Protein AF-A0AAF1KAI1-F1 (afdb_monomer_lite)

Foldseek 3Di:
DKEFEDEDEPCCLVPFDQFDFPQVPDPPVVPDDDDPPSDDDGDDDADALDKYKYAYDYPPDDDDDDDDPDVPDPPDRVLFDKDFPDKDDWDWDQQPVPRDIFTTDIMTQIDGGDDPYDPVNSVVCRVPDPPRNQVVQFDWDDTGRMIMGYPVRGDD

Sequence (156 aa):
MIIVPQEVTIDQWQSQPEAENPARSDAYPASLKPLPPNGRRLGVVLHDKVSIVQLDYPQGGTFTFRFAPARGSDFPWERLKTKEIGTGGEGEEMDEKTGQVIQVGSAAHIHVLGTEVTEADSRSVESVIKIGALRSRYPCRYYELAIACDASGAAQ

Organism: NCBI:txid2041385

Radius of gyration: 15.71 Å; chains: 1; bounding box: 44×32×40 Å

pLDDT: mean 76.23, std 9.58, range [40.25, 90.81]

Secondary structure (DSSP, 8-state):
-EEEEEEE-HHHHHH------GGGS-TTGGGS-PPPTT---------SSSEEEEEEEETT--------PPTT----GGG--EEEEEEPPPEEEE-TTT--EEEE-PPEEEEEP-SS--HHHHHHTTTT--STTHHHHS-EEEETTEEEEEGGG---

Structure (mmCIF, N/CA/C/O backbone):
data_AF-A0AAF1KAI1-F1
#
_entry.id   AF-A0AAF1KAI1-F1
#
loop_
_atom_site.group_PDB
_atom_site.id
_atom_site.type_symbol
_atom_site.label_atom_id
_atom_site.label_alt_id
_atom_site.label_comp_id
_atom_site.label_asym_id
_atom_site.label_entity_id
_atom_site.label_seq_id
_atom_site.pdbx_PDB_ins_code
_atom_site.Cartn_x
_atom_site.Cartn_y
_atom_site.Cartn_z
_atom_site.occupancy
_atom_site.B_iso_or_equiv
_atom_site.auth_seq_id
_atom_site.auth_comp_id
_atom_site.auth_asym_id
_atom_site.auth_atom_id
_atom_site.pdbx_PDB_model_num
ATOM 1 N N . MET A 1 1 ? -3.833 5.547 -6.991 1.00 81.06 1 MET A N 1
ATOM 2 C CA . MET A 1 1 ? -3.725 4.560 -5.897 1.00 81.06 1 MET A CA 1
ATOM 3 C C . MET A 1 1 ? -3.468 5.294 -4.590 1.00 81.06 1 MET A C 1
ATOM 5 O O . MET A 1 1 ? -2.806 6.327 -4.611 1.00 81.06 1 MET A O 1
ATOM 9 N N . ILE A 1 2 ? -3.977 4.770 -3.480 1.00 82.69 2 ILE A N 1
ATOM 10 C CA . ILE A 1 2 ? -3.794 5.315 -2.131 1.00 82.69 2 ILE A CA 1
ATOM 11 C C . ILE A 1 2 ? -3.027 4.288 -1.297 1.00 82.69 2 ILE A C 1
ATOM 13 O O . ILE A 1 2 ? -3.378 3.111 -1.316 1.00 82.69 2 ILE A O 1
ATOM 17 N N . ILE A 1 3 ? -1.986 4.718 -0.588 1.00 85.50 3 ILE A N 1
ATOM 18 C CA . ILE A 1 3 ? -1.255 3.887 0.372 1.00 85.50 3 ILE A CA 1
ATOM 19 C C . ILE A 1 3 ? -1.545 4.381 1.778 1.00 85.50 3 ILE A C 1
ATOM 21 O O . ILE A 1 3 ? -1.414 5.569 2.042 1.00 85.50 3 ILE A O 1
ATOM 25 N N . VAL A 1 4 ? -1.862 3.460 2.675 1.00 85.94 4 VAL A N 1
ATOM 26 C CA . VAL A 1 4 ? -2.227 3.737 4.060 1.00 85.94 4 VAL A CA 1
ATOM 27 C C . VAL A 1 4 ? -1.274 2.947 4.954 1.00 85.94 4 VAL A C 1
ATOM 29 O O . VAL A 1 4 ? -1.515 1.768 5.223 1.00 85.94 4 VAL A O 1
ATOM 32 N N . PRO A 1 5 ? -0.130 3.530 5.336 1.00 87.00 5 PRO A N 1
ATOM 33 C CA . PRO A 1 5 ? 0.794 2.881 6.244 1.00 87.00 5 PRO A CA 1
ATOM 34 C C . PRO A 1 5 ? 0.194 2.835 7.655 1.00 87.00 5 PRO A C 1
ATOM 36 O O . PRO A 1 5 ? -0.341 3.824 8.152 1.00 87.00 5 PRO A O 1
ATOM 39 N N . GLN A 1 6 ? 0.318 1.687 8.308 1.00 86.69 6 GLN A N 1
ATOM 40 C CA . GLN A 1 6 ? -0.095 1.470 9.684 1.00 86.69 6 GLN A CA 1
ATOM 41 C C . GLN A 1 6 ? 1.072 0.884 10.472 1.00 86.69 6 GLN A C 1
ATOM 43 O O . GLN A 1 6 ? 1.551 -0.215 10.194 1.00 86.69 6 GLN A O 1
ATOM 48 N N . GLU A 1 7 ? 1.533 1.617 11.480 1.00 88.19 7 GLU A N 1
ATOM 49 C CA . GLU A 1 7 ? 2.521 1.076 12.404 1.00 88.19 7 GLU A CA 1
ATOM 50 C C . GLU A 1 7 ? 1.853 0.044 13.322 1.00 88.19 7 GLU A C 1
ATOM 52 O O . GLU A 1 7 ? 0.811 0.313 13.924 1.00 88.19 7 GLU A O 1
ATOM 57 N N . VAL A 1 8 ? 2.451 -1.140 13.433 1.00 87.69 8 VAL A N 1
ATOM 58 C CA . VAL A 1 8 ? 1.980 -2.231 14.296 1.00 87.69 8 VAL A CA 1
ATOM 59 C C . VAL A 1 8 ? 3.070 -2.655 15.27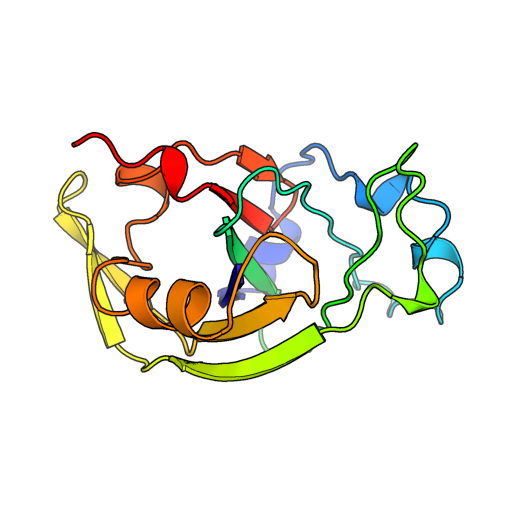2 1.00 87.69 8 VAL A C 1
ATOM 61 O O . VAL A 1 8 ? 4.267 -2.484 15.019 1.00 87.69 8 VAL A O 1
ATOM 64 N N . THR A 1 9 ? 2.677 -3.240 16.404 1.00 90.81 9 THR A N 1
ATOM 65 C CA . THR A 1 9 ? 3.655 -3.735 17.381 1.00 90.81 9 THR A CA 1
ATOM 66 C C . THR A 1 9 ? 4.494 -4.867 16.788 1.00 90.81 9 THR A C 1
ATOM 68 O O . THR A 1 9 ? 4.079 -5.555 15.852 1.00 90.81 9 THR A O 1
ATOM 71 N N . ILE A 1 10 ? 5.684 -5.103 17.348 1.00 87.62 10 ILE A N 1
ATOM 72 C CA . ILE A 1 10 ? 6.546 -6.193 16.873 1.00 87.62 10 ILE A CA 1
ATOM 73 C C . ILE A 1 10 ? 5.869 -7.567 17.013 1.00 87.62 10 ILE A C 1
ATOM 75 O O . ILE A 1 10 ? 6.023 -8.414 16.136 1.00 87.62 10 ILE A O 1
ATOM 79 N N . ASP A 1 11 ? 5.059 -7.759 18.056 1.00 88.81 11 ASP A N 1
ATOM 80 C CA . ASP A 1 11 ? 4.309 -8.996 18.281 1.00 88.81 11 ASP A CA 1
ATOM 81 C C . ASP A 1 11 ? 3.224 -9.182 17.218 1.00 88.81 11 ASP A C 1
ATOM 83 O O . ASP A 1 11 ? 3.073 -10.273 16.667 1.00 88.81 11 ASP A O 1
ATOM 87 N N . GLN A 1 12 ? 2.501 -8.113 16.867 1.00 88.06 12 GLN A N 1
ATOM 88 C CA . GLN A 1 12 ? 1.539 -8.133 15.764 1.00 88.06 12 GLN A CA 1
ATOM 89 C C . GLN A 1 12 ? 2.242 -8.430 14.439 1.00 88.06 12 GLN A C 1
ATOM 91 O O . GLN A 1 12 ? 1.799 -9.307 13.711 1.00 88.06 12 GLN A O 1
ATOM 96 N N . TRP A 1 13 ? 3.371 -7.774 14.160 1.00 86.25 13 TRP A N 1
ATOM 97 C CA . TRP A 1 13 ? 4.183 -8.011 12.963 1.00 86.25 13 TRP A CA 1
ATOM 98 C C . TRP A 1 13 ? 4.650 -9.470 12.838 1.00 86.25 13 TRP A C 1
ATOM 100 O O . TRP A 1 13 ? 4.628 -10.052 11.754 1.00 86.25 13 TRP A O 1
ATOM 110 N N . GLN A 1 14 ? 5.084 -10.078 13.944 1.00 83.31 14 GLN A N 1
ATOM 111 C CA . GLN A 1 14 ? 5.596 -11.449 13.961 1.00 83.31 14 GLN A CA 1
ATOM 112 C C . GLN A 1 14 ? 4.494 -12.511 13.926 1.00 83.31 14 GLN A C 1
ATOM 114 O O . GLN A 1 14 ? 4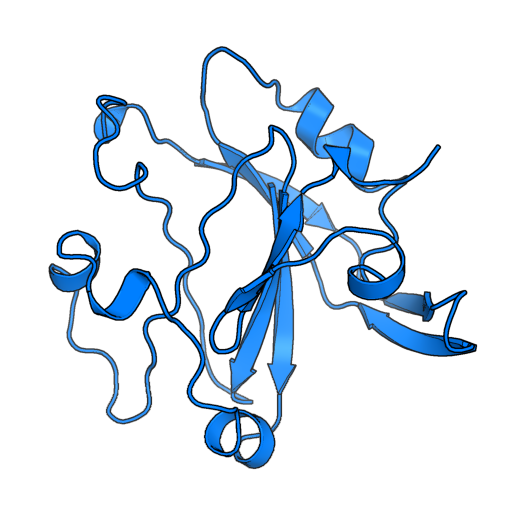.703 -13.559 13.320 1.00 83.31 14 GLN A O 1
ATOM 119 N N . SER A 1 15 ? 3.340 -12.245 14.541 1.00 82.75 15 SER A N 1
ATOM 120 C CA . SER A 1 15 ? 2.222 -13.194 14.660 1.00 82.75 15 SER A CA 1
ATOM 121 C C . SER A 1 15 ? 1.298 -13.246 13.442 1.00 82.75 15 SER A C 1
ATOM 123 O O . SER A 1 15 ? 0.344 -14.027 13.437 1.00 82.75 15 SER A O 1
ATOM 125 N N . GLN A 1 16 ? 1.558 -12.440 12.407 1.00 75.00 16 GLN A N 1
ATOM 126 C CA . GLN A 1 16 ? 0.700 -12.415 11.227 1.00 75.00 16 GLN A CA 1
ATOM 127 C C . GLN A 1 16 ? 0.717 -13.753 10.473 1.00 75.00 16 GLN A C 1
ATOM 129 O O . GLN A 1 16 ? 1.773 -14.380 10.342 1.00 75.00 16 GLN A O 1
ATOM 134 N N . PRO A 1 17 ? -0.452 -14.195 9.976 1.00 69.75 17 PRO A N 1
ATOM 135 C CA . PRO A 1 17 ? -0.592 -15.483 9.314 1.00 69.75 17 PRO A CA 1
ATOM 136 C C . PRO A 1 17 ? 0.269 -15.571 8.050 1.00 69.75 17 PRO A C 1
ATOM 138 O O . PRO A 1 17 ? 0.450 -14.584 7.335 1.00 69.75 17 PRO A O 1
ATOM 141 N N . GLU A 1 18 ? 0.739 -16.781 7.732 1.00 68.44 18 GLU A N 1
ATOM 142 C CA . GLU A 1 18 ? 1.341 -17.078 6.429 1.00 68.44 18 GLU A CA 1
ATOM 143 C C . GLU A 1 18 ? 0.255 -17.033 5.342 1.00 68.44 18 GLU A C 1
ATOM 145 O O . GLU A 1 18 ? -0.393 -18.032 5.030 1.00 68.44 18 GLU A O 1
ATOM 150 N N . ALA A 1 19 ? 0.017 -15.841 4.801 1.00 77.06 19 ALA A N 1
ATOM 151 C CA . ALA A 1 19 ? -0.857 -15.622 3.658 1.00 77.06 19 ALA A CA 1
ATOM 152 C C . ALA A 1 19 ? -0.074 -15.698 2.337 1.00 77.06 19 ALA A C 1
ATOM 154 O O . ALA A 1 19 ? 1.160 -15.717 2.305 1.00 77.06 19 ALA A O 1
ATOM 155 N N . GLU A 1 20 ? -0.804 -15.721 1.221 1.00 81.25 20 GLU A N 1
ATOM 156 C CA . GLU A 1 20 ? -0.200 -15.558 -0.096 1.00 81.25 20 GLU A CA 1
ATOM 157 C C . GLU A 1 20 ? 0.549 -14.218 -0.164 1.00 81.25 20 GLU A C 1
ATOM 159 O O . GLU A 1 20 ? 0.061 -13.180 0.288 1.00 81.25 20 GLU A O 1
ATOM 164 N N . ASN A 1 21 ? 1.753 -14.249 -0.733 1.00 85.00 21 ASN A N 1
ATOM 165 C CA . ASN A 1 21 ? 2.585 -13.072 -0.923 1.00 85.00 21 ASN A CA 1
ATOM 166 C C . ASN A 1 21 ? 3.174 -13.093 -2.343 1.00 85.00 21 ASN A C 1
ATOM 168 O O . ASN A 1 21 ? 4.187 -13.766 -2.581 1.00 85.00 21 ASN A O 1
ATOM 172 N N . PRO A 1 22 ? 2.569 -12.369 -3.301 1.00 83.19 22 PRO A N 1
ATOM 173 C CA . PRO A 1 22 ? 3.018 -12.375 -4.688 1.00 83.19 22 PRO A CA 1
ATOM 174 C C . PRO A 1 22 ? 4.459 -11.869 -4.843 1.00 83.19 22 PRO A C 1
ATOM 176 O O . PRO A 1 22 ? 5.166 -12.351 -5.724 1.00 83.19 22 PRO A O 1
ATOM 179 N N . ALA A 1 23 ? 4.954 -11.002 -3.949 1.00 81.44 23 ALA A N 1
ATOM 180 C CA . ALA A 1 23 ? 6.339 -10.526 -3.998 1.00 81.44 23 ALA A CA 1
ATOM 181 C C . ALA A 1 23 ? 7.374 -11.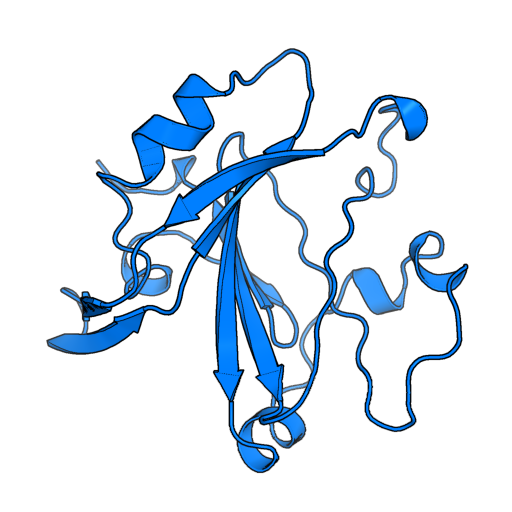611 -3.647 1.00 81.44 23 ALA A C 1
ATOM 183 O O . ALA A 1 23 ? 8.538 -11.483 -4.025 1.00 81.44 23 ALA A O 1
ATOM 184 N N . ARG A 1 24 ? 6.983 -12.688 -2.947 1.00 77.62 24 ARG A N 1
ATOM 185 C CA . ARG A 1 24 ? 7.899 -13.766 -2.528 1.00 77.62 24 ARG A CA 1
ATOM 186 C C . ARG A 1 24 ? 8.464 -14.551 -3.710 1.00 77.62 24 ARG A C 1
ATOM 188 O O . ARG A 1 24 ? 9.610 -14.987 -3.670 1.00 77.62 24 ARG A O 1
ATOM 195 N N . SER A 1 25 ? 7.644 -14.739 -4.742 1.00 73.00 25 SER A N 1
ATOM 196 C CA . SER A 1 25 ? 7.998 -15.475 -5.963 1.00 73.00 25 SER A CA 1
ATOM 197 C C . SER A 1 25 ? 8.293 -14.559 -7.153 1.00 73.00 25 SER A C 1
ATOM 199 O O . SER A 1 25 ? 8.570 -15.039 -8.254 1.00 73.00 25 SER A O 1
ATOM 201 N N . ASP A 1 26 ? 8.238 -13.243 -6.939 1.00 72.31 26 ASP A N 1
ATOM 202 C CA . ASP A 1 26 ? 8.479 -12.260 -7.978 1.00 72.31 26 ASP A CA 1
ATOM 203 C C . ASP A 1 26 ? 9.991 -12.056 -8.185 1.00 72.31 26 ASP A C 1
ATOM 205 O O . ASP A 1 26 ? 10.729 -11.608 -7.302 1.00 72.31 26 ASP A O 1
ATOM 209 N N . ALA A 1 27 ? 10.462 -12.395 -9.386 1.00 68.12 27 ALA A N 1
ATOM 210 C CA . ALA A 1 27 ? 11.858 -12.249 -9.779 1.00 68.12 27 ALA A CA 1
ATOM 211 C C . ALA A 1 27 ? 12.274 -10.779 -9.982 1.00 68.12 27 ALA A C 1
ATOM 213 O O . ALA A 1 27 ? 13.465 -10.468 -9.924 1.00 68.12 27 ALA A O 1
ATOM 214 N N . TYR A 1 28 ? 11.325 -9.861 -10.188 1.00 69.69 28 TYR A N 1
ATOM 215 C CA . TYR A 1 28 ? 11.610 -8.441 -10.401 1.00 69.69 28 TYR A CA 1
ATOM 216 C C . TYR A 1 28 ? 12.146 -7.734 -9.130 1.00 69.69 28 TYR A C 1
ATOM 218 O O . TYR A 1 28 ? 13.227 -7.128 -9.194 1.00 69.69 28 TYR A O 1
ATOM 226 N N . PRO A 1 29 ? 11.495 -7.831 -7.949 1.00 61.47 29 PRO A N 1
ATOM 227 C CA . PRO A 1 29 ? 12.000 -7.287 -6.685 1.00 61.47 29 PRO A CA 1
ATOM 228 C C . PRO A 1 29 ? 13.154 -8.097 -6.073 1.00 61.47 29 PRO A C 1
ATOM 230 O O . PRO A 1 29 ? 13.830 -7.599 -5.168 1.00 61.47 29 PRO A O 1
ATOM 233 N N . ALA A 1 30 ? 13.439 -9.308 -6.570 1.00 55.25 30 ALA A N 1
ATOM 234 C CA . ALA A 1 30 ? 14.589 -10.105 -6.132 1.00 55.25 30 ALA A CA 1
ATOM 235 C C . ALA A 1 30 ? 15.948 -9.433 -6.430 1.00 55.25 30 ALA A C 1
ATOM 237 O O . ALA A 1 30 ? 16.947 -9.774 -5.801 1.00 55.25 30 ALA A O 1
ATOM 238 N N . SER A 1 31 ? 15.979 -8.438 -7.328 1.00 52.47 31 SER A N 1
ATOM 239 C CA . SER A 1 31 ? 17.183 -7.704 -7.753 1.00 52.47 31 SER A CA 1
ATOM 240 C C . SER A 1 31 ? 17.707 -6.642 -6.768 1.00 52.47 31 SER A C 1
ATOM 242 O O . SER A 1 31 ? 18.710 -5.985 -7.051 1.00 52.47 31 SER A O 1
ATOM 244 N N . LEU A 1 32 ? 17.060 -6.441 -5.615 1.00 59.69 32 LEU A N 1
ATOM 245 C CA . LEU A 1 32 ? 17.416 -5.374 -4.673 1.00 59.69 32 LEU A CA 1
ATOM 246 C C . LEU A 1 32 ? 18.209 -5.868 -3.460 1.00 59.69 32 LEU A C 1
ATOM 248 O O . LEU A 1 32 ? 18.119 -7.033 -3.068 1.00 59.69 32 LEU A O 1
ATOM 252 N N . LYS A 1 33 ? 18.961 -4.919 -2.874 1.00 65.19 33 LYS A N 1
ATOM 253 C CA . LYS A 1 33 ? 19.803 -5.046 -1.672 1.00 65.19 33 LYS A CA 1
ATOM 254 C C . LYS A 1 33 ? 19.201 -6.003 -0.625 1.00 65.19 33 LYS A C 1
ATOM 256 O O . LYS A 1 33 ? 17.975 -6.023 -0.469 1.00 65.19 33 LYS A O 1
ATOM 261 N N . PRO A 1 34 ? 20.045 -6.752 0.114 1.00 73.31 34 PRO A N 1
ATOM 262 C CA . PRO A 1 34 ? 19.580 -7.636 1.175 1.00 73.31 34 PRO A CA 1
ATOM 263 C C . PRO A 1 34 ? 18.660 -6.883 2.133 1.00 73.31 34 PRO A C 1
ATOM 265 O O . PRO A 1 34 ? 18.981 -5.772 2.560 1.00 73.31 34 PRO A O 1
ATOM 268 N N . LEU A 1 35 ? 17.513 -7.480 2.449 1.00 76.00 35 LEU A N 1
ATOM 269 C CA . LEU A 1 35 ? 16.682 -6.987 3.539 1.00 76.00 35 LEU A CA 1
ATOM 270 C C . LEU A 1 35 ? 17.441 -7.177 4.862 1.00 76.00 35 LEU A C 1
ATOM 272 O O . LEU A 1 35 ? 18.259 -8.097 4.968 1.00 76.00 35 LEU A O 1
ATOM 276 N N . PRO A 1 36 ? 17.171 -6.349 5.883 1.00 79.31 36 PRO A N 1
ATOM 277 C CA . PRO A 1 36 ? 17.620 -6.657 7.235 1.00 79.31 36 PRO A CA 1
ATOM 278 C C . PRO A 1 36 ? 17.066 -8.027 7.684 1.00 79.31 36 PRO A C 1
ATOM 280 O O . PRO A 1 36 ? 16.071 -8.483 7.121 1.00 79.31 36 PRO A O 1
ATOM 283 N N . PRO A 1 37 ? 17.648 -8.676 8.713 1.00 74.44 37 PRO A N 1
ATOM 284 C CA . PRO A 1 37 ? 17.287 -10.041 9.127 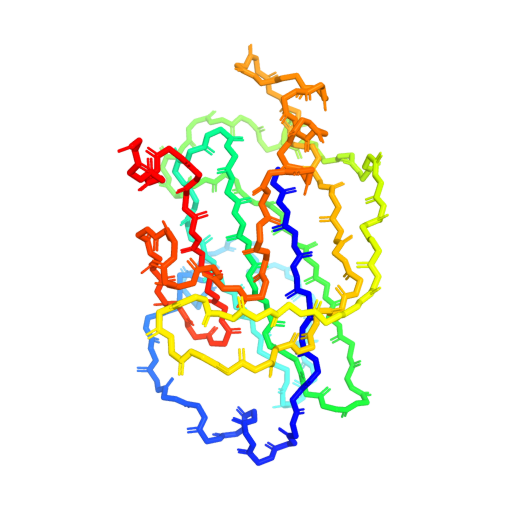1.00 74.44 37 PRO A CA 1
ATOM 285 C C . PRO A 1 37 ? 15.790 -10.297 9.378 1.00 74.44 37 PRO A C 1
ATOM 287 O O . PRO A 1 37 ? 15.336 -11.423 9.216 1.00 74.44 37 PRO A O 1
ATOM 290 N N . ASN A 1 38 ? 15.022 -9.254 9.715 1.00 75.12 38 ASN A N 1
ATOM 291 C CA . ASN A 1 38 ? 13.573 -9.316 9.954 1.00 75.12 38 ASN A CA 1
ATOM 292 C C . ASN A 1 38 ? 12.747 -8.525 8.921 1.00 75.12 38 ASN A C 1
ATOM 294 O O . ASN A 1 38 ? 11.548 -8.310 9.111 1.00 75.12 38 ASN A O 1
ATOM 298 N N . GLY A 1 39 ? 13.387 -8.037 7.858 1.00 79.62 39 GLY A N 1
ATOM 299 C CA . GLY A 1 39 ? 12.721 -7.309 6.788 1.00 79.62 39 GLY A CA 1
ATOM 300 C C . GLY A 1 39 ? 11.913 -8.260 5.914 1.00 79.62 39 GLY A C 1
ATOM 301 O O . GLY A 1 39 ? 12.384 -9.337 5.551 1.00 79.62 39 GLY A O 1
ATOM 302 N N . ARG A 1 40 ? 10.701 -7.844 5.547 1.00 83.88 40 ARG A N 1
ATOM 303 C CA . ARG A 1 40 ? 9.812 -8.606 4.667 1.00 83.88 40 ARG A CA 1
ATOM 304 C C . ARG A 1 40 ? 9.618 -7.860 3.353 1.00 83.88 40 ARG A C 1
ATOM 306 O O . ARG A 1 40 ? 9.512 -6.637 3.332 1.00 83.88 40 ARG A O 1
ATOM 313 N N . ARG A 1 41 ? 9.593 -8.605 2.247 1.00 84.50 41 ARG A N 1
ATOM 314 C CA . ARG A 1 41 ? 9.086 -8.112 0.959 1.00 84.50 41 ARG A CA 1
ATOM 315 C C . ARG A 1 41 ? 7.638 -8.524 0.876 1.00 84.50 41 ARG A C 1
ATOM 317 O O . ARG A 1 41 ? 7.357 -9.713 0.946 1.00 84.50 41 ARG A O 1
ATOM 324 N N . LEU A 1 42 ? 6.763 -7.549 0.723 1.00 85.62 42 LEU A N 1
ATOM 325 C CA . LEU A 1 42 ? 5.325 -7.747 0.659 1.00 85.62 42 LEU A CA 1
ATOM 326 C C . LEU A 1 42 ? 4.853 -7.294 -0.718 1.00 85.62 42 LEU A C 1
ATOM 328 O O . LEU A 1 42 ? 5.445 -6.392 -1.317 1.00 85.62 42 LEU A O 1
ATOM 332 N N . GLY A 1 43 ? 3.822 -7.946 -1.236 1.00 86.44 43 GLY A N 1
ATOM 333 C CA . GLY A 1 43 ? 3.263 -7.625 -2.537 1.00 86.44 43 GLY A CA 1
ATOM 334 C C . GLY A 1 43 ? 1.754 -7.713 -2.512 1.00 86.44 43 GLY A C 1
ATOM 335 O O . GLY A 1 43 ? 1.187 -8.580 -1.858 1.00 86.44 43 GLY A O 1
ATOM 336 N N . VAL A 1 44 ? 1.122 -6.840 -3.285 1.00 87.38 44 VAL A N 1
ATOM 337 C CA . VAL A 1 44 ? -0.303 -6.904 -3.588 1.00 87.38 44 VAL A CA 1
ATOM 338 C C . VAL A 1 44 ? -0.481 -6.756 -5.091 1.00 87.38 44 VAL A C 1
ATOM 340 O O . VAL A 1 44 ? 0.276 -6.034 -5.741 1.00 87.38 44 VAL A O 1
ATOM 343 N N . VAL A 1 45 ? -1.475 -7.442 -5.647 1.00 85.62 45 VAL A N 1
ATOM 344 C CA . VAL A 1 45 ? -1.886 -7.244 -7.041 1.00 85.62 45 VAL A CA 1
ATOM 345 C C . VAL A 1 45 ? -3.139 -6.383 -7.048 1.00 85.62 45 VAL A C 1
ATOM 347 O O . VAL A 1 45 ? -4.103 -6.692 -6.349 1.00 85.62 45 VAL A O 1
ATOM 350 N N . LEU A 1 46 ? -3.092 -5.307 -7.828 1.00 81.44 46 LEU A N 1
ATOM 351 C CA . LEU A 1 46 ? -4.149 -4.311 -7.967 1.00 81.44 46 LEU A CA 1
ATOM 352 C C . LEU A 1 46 ? -4.764 -4.432 -9.356 1.00 81.44 46 LEU A C 1
ATOM 354 O O . LEU A 1 46 ? -4.036 -4.696 -10.318 1.00 81.44 46 LEU A O 1
ATOM 358 N N . HIS A 1 47 ? -6.080 -4.261 -9.463 1.00 78.00 47 HIS A N 1
ATOM 359 C CA . HIS A 1 47 ? -6.794 -4.524 -10.716 1.00 78.00 47 HIS A CA 1
ATOM 360 C C . HIS A 1 47 ? -7.571 -3.332 -11.261 1.00 78.00 47 HIS A C 1
ATOM 362 O O . HIS A 1 47 ? -7.933 -3.345 -12.435 1.00 78.00 47 HIS A O 1
ATOM 368 N N . ASP A 1 48 ? -7.822 -2.319 -10.441 1.00 78.06 48 ASP A N 1
ATOM 369 C CA . ASP A 1 48 ? -8.688 -1.207 -10.802 1.00 78.06 48 ASP A CA 1
ATOM 370 C C . ASP A 1 48 ? -7.916 0.111 -10.976 1.00 78.06 48 ASP A C 1
ATOM 372 O O . ASP A 1 48 ? -6.759 0.256 -10.574 1.00 78.06 48 ASP A O 1
ATOM 376 N N . LYS A 1 49 ? -8.564 1.102 -11.598 1.00 74.62 49 LYS A N 1
ATOM 377 C CA . LYS A 1 49 ? -8.003 2.442 -11.834 1.00 74.62 49 LYS A CA 1
ATOM 378 C C . LYS A 1 49 ? -7.633 3.141 -10.529 1.00 74.62 49 LYS A C 1
ATOM 380 O O . LYS A 1 49 ? -6.667 3.907 -10.471 1.00 74.62 49 LYS A O 1
ATOM 385 N N . VAL A 1 50 ? -8.410 2.876 -9.483 1.00 76.88 50 VAL A N 1
ATOM 386 C CA . VAL A 1 50 ? -8.175 3.368 -8.133 1.00 76.88 50 VAL A CA 1
ATOM 387 C C . VAL A 1 50 ? -8.190 2.178 -7.190 1.00 76.88 50 VAL A C 1
ATOM 389 O O . VAL A 1 50 ? -9.240 1.625 -6.887 1.00 76.88 50 VAL A O 1
ATOM 392 N N . SER A 1 51 ? -7.019 1.837 -6.670 1.00 81.38 51 SER A N 1
ATOM 393 C CA . SER A 1 51 ? -6.901 0.872 -5.582 1.00 81.38 51 SER A CA 1
ATOM 394 C C . SER A 1 51 ? -6.349 1.535 -4.327 1.00 81.38 51 SER A C 1
ATOM 396 O O . SER A 1 51 ? -5.578 2.503 -4.403 1.00 81.38 51 SER A O 1
ATOM 398 N N . ILE A 1 52 ? -6.737 1.000 -3.176 1.00 84.12 52 ILE A N 1
ATOM 399 C CA . ILE A 1 52 ? -6.225 1.373 -1.863 1.00 84.12 52 ILE A CA 1
ATOM 400 C C . ILE A 1 52 ? -5.429 0.204 -1.301 1.00 84.12 52 ILE A C 1
ATOM 402 O O . ILE A 1 52 ? -5.868 -0.944 -1.377 1.00 84.12 52 ILE A O 1
ATOM 406 N N . VAL A 1 53 ? -4.262 0.508 -0.746 1.00 87.38 53 VAL A N 1
ATOM 407 C CA . VAL A 1 53 ? -3.378 -0.456 -0.102 1.00 87.38 53 VAL A CA 1
ATOM 408 C C . VAL A 1 53 ? -3.130 -0.013 1.328 1.00 87.38 53 VAL A C 1
ATOM 410 O O . VAL A 1 53 ? -2.456 0.990 1.541 1.00 87.38 53 VAL A O 1
ATOM 413 N N . GLN A 1 54 ? -3.635 -0.763 2.300 1.00 87.81 54 GLN A N 1
ATOM 414 C CA . GLN A 1 54 ? -3.187 -0.632 3.683 1.00 87.81 54 GLN A CA 1
ATOM 415 C C . GLN A 1 54 ? -1.949 -1.506 3.883 1.00 87.81 54 GLN A C 1
ATOM 417 O O . GLN A 1 54 ? -1.969 -2.672 3.492 1.00 87.81 54 GLN A O 1
ATOM 422 N N . LEU A 1 55 ? -0.882 -0.951 4.456 1.00 88.38 55 LEU A N 1
ATOM 423 C CA . LEU A 1 55 ? 0.355 -1.673 4.755 1.00 88.38 55 LEU A CA 1
ATOM 424 C C . LEU A 1 55 ? 0.652 -1.597 6.248 1.00 88.38 55 LEU A C 1
ATOM 426 O O . LEU A 1 55 ? 0.973 -0.521 6.748 1.00 88.38 55 LEU A O 1
ATOM 430 N N . ASP A 1 56 ? 0.684 -2.745 6.910 1.00 89.00 56 ASP A N 1
ATOM 431 C CA . ASP A 1 56 ? 1.230 -2.849 8.255 1.00 89.00 56 ASP A CA 1
ATOM 432 C C . ASP A 1 56 ? 2.767 -2.830 8.190 1.00 89.00 56 ASP A C 1
ATOM 434 O O . ASP A 1 56 ? 3.371 -3.469 7.325 1.00 89.00 56 ASP A O 1
ATOM 438 N N . TYR A 1 57 ? 3.430 -2.125 9.107 1.00 88.81 57 TYR A N 1
ATOM 439 C CA . TYR A 1 57 ? 4.890 -2.146 9.260 1.00 88.81 57 TYR A CA 1
ATOM 440 C C . TYR A 1 57 ? 5.287 -2.136 10.745 1.00 88.81 57 TYR A C 1
ATOM 442 O O . TYR A 1 57 ? 4.550 -1.601 11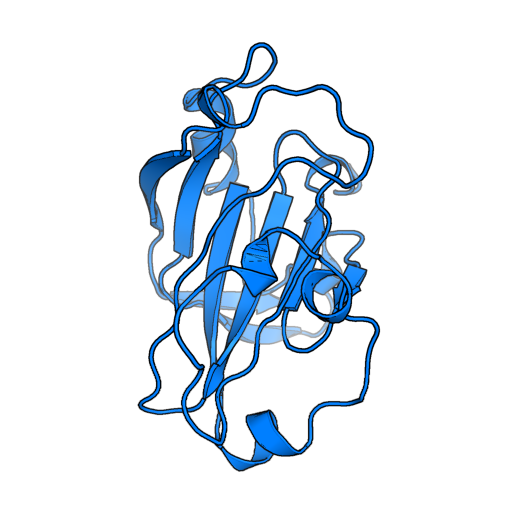.571 1.00 88.81 57 TYR A O 1
ATOM 450 N N . PRO A 1 58 ? 6.427 -2.743 11.129 1.00 90.31 58 PRO A N 1
ATOM 451 C CA . PRO A 1 58 ? 6.767 -2.896 12.537 1.00 90.31 58 PRO A CA 1
ATOM 452 C C . PRO A 1 58 ? 7.166 -1.559 13.160 1.00 90.31 58 PRO A C 1
ATOM 454 O O . PRO A 1 58 ? 7.844 -0.751 12.522 1.00 90.31 58 PRO A O 1
ATOM 457 N N . GLN A 1 59 ? 6.821 -1.384 14.432 1.00 90.44 59 GLN A N 1
ATOM 458 C CA . GLN A 1 59 ? 7.146 -0.195 15.211 1.00 90.44 59 GLN A CA 1
ATOM 459 C C . GLN A 1 59 ? 8.634 0.170 15.167 1.00 90.44 59 GLN A C 1
ATOM 461 O O . GLN A 1 59 ? 9.503 -0.673 15.404 1.00 90.44 59 GLN A O 1
ATOM 466 N N . GLY A 1 60 ? 8.925 1.440 14.864 1.00 86.25 60 GLY A N 1
ATOM 467 C CA . GLY A 1 60 ? 10.296 1.942 14.702 1.00 86.25 60 GLY A CA 1
ATOM 468 C C . GLY A 1 60 ? 11.005 1.432 13.440 1.00 86.25 60 GLY A C 1
ATOM 469 O O . GLY A 1 60 ? 12.205 1.653 13.264 1.00 86.25 60 GLY A O 1
ATOM 470 N N . GLY A 1 61 ? 10.281 0.729 12.569 1.00 86.00 61 GLY A N 1
ATOM 471 C CA . GLY A 1 61 ? 10.744 0.291 11.265 1.00 86.00 61 GLY A CA 1
ATOM 472 C C . GLY A 1 61 ? 10.645 1.385 10.206 1.00 86.00 61 GLY A C 1
ATOM 473 O O . GLY A 1 61 ? 10.142 2.483 10.422 1.00 86.00 61 GLY A O 1
ATOM 474 N N . THR A 1 62 ? 11.128 1.053 9.013 1.00 85.38 62 THR A N 1
ATOM 475 C CA . THR A 1 62 ? 10.933 1.866 7.809 1.00 85.38 62 THR A CA 1
ATOM 476 C C . THR A 1 62 ? 10.403 0.974 6.703 1.00 85.38 62 THR A C 1
ATOM 478 O O . THR A 1 62 ? 10.694 -0.225 6.663 1.00 85.38 62 THR A O 1
ATOM 481 N N . PHE A 1 63 ? 9.633 1.558 5.797 1.00 85.00 63 PHE A N 1
ATOM 482 C CA . PHE A 1 63 ? 9.098 0.867 4.636 1.00 85.00 63 PHE A CA 1
ATOM 483 C C . PHE A 1 63 ? 9.436 1.641 3.367 1.00 85.00 63 PHE A C 1
ATOM 485 O O . PHE A 1 63 ? 9.705 2.842 3.381 1.00 85.00 63 PHE A O 1
ATOM 492 N N . THR A 1 64 ? 9.417 0.933 2.245 1.00 79.81 64 THR A N 1
ATOM 493 C CA . THR A 1 64 ? 9.526 1.538 0.919 1.00 79.81 64 THR A CA 1
ATOM 494 C C . THR A 1 64 ? 8.573 0.822 -0.012 1.00 79.81 64 THR A C 1
ATOM 496 O O . THR A 1 64 ? 8.439 -0.399 0.066 1.00 79.81 64 THR A O 1
ATOM 499 N N . PHE A 1 65 ? 7.950 1.575 -0.909 1.00 79.25 65 PHE A N 1
ATOM 500 C CA . PHE A 1 65 ? 7.064 1.023 -1.921 1.00 79.25 65 PHE A CA 1
ATOM 501 C C . PHE A 1 65 ? 7.718 1.076 -3.288 1.00 79.25 65 PHE A C 1
ATOM 503 O O . PHE A 1 65 ? 8.444 2.013 -3.626 1.00 79.25 65 PHE A O 1
ATOM 510 N N . ARG A 1 66 ? 7.421 0.064 -4.097 1.00 77.88 66 ARG A N 1
ATOM 511 C CA . ARG A 1 66 ? 7.785 0.034 -5.504 1.00 77.88 66 ARG A CA 1
ATOM 512 C C . ARG A 1 66 ? 6.653 -0.587 -6.294 1.00 77.88 66 ARG A C 1
ATOM 514 O O . ARG A 1 66 ? 6.008 -1.525 -5.844 1.00 77.88 66 ARG A O 1
ATOM 521 N N . PHE A 1 67 ? 6.475 -0.066 -7.494 1.00 78.00 67 PHE A N 1
ATOM 522 C CA . PHE A 1 67 ? 5.515 -0.568 -8.455 1.00 78.00 67 PHE A CA 1
ATOM 523 C C . PHE A 1 67 ? 6.249 -1.398 -9.487 1.00 78.00 67 PHE A C 1
ATOM 525 O O . PHE A 1 67 ? 7.362 -1.052 -9.891 1.00 78.00 67 PHE A O 1
ATOM 532 N N . ALA A 1 68 ? 5.614 -2.487 -9.888 1.00 77.56 68 ALA A N 1
ATOM 533 C CA . ALA A 1 68 ? 6.064 -3.357 -10.952 1.00 77.56 68 ALA A CA 1
ATOM 534 C C . ALA A 1 68 ? 4.875 -3.655 -11.871 1.00 77.56 68 ALA A C 1
ATOM 536 O O . ALA A 1 68 ? 3.751 -3.760 -11.370 1.00 77.56 68 ALA A O 1
ATOM 537 N N . PRO A 1 69 ? 5.087 -3.800 -13.190 1.00 76.31 69 PRO A N 1
ATOM 538 C CA . PRO A 1 69 ? 4.089 -4.404 -14.056 1.00 76.31 69 PRO A CA 1
ATOM 539 C C . PRO A 1 69 ? 3.714 -5.788 -13.522 1.00 76.31 69 PRO A C 1
ATOM 541 O O . PRO A 1 69 ? 4.567 -6.519 -13.012 1.00 76.31 69 PRO A O 1
ATOM 544 N N . ALA A 1 70 ? 2.441 -6.155 -13.652 1.00 74.69 70 ALA A N 1
ATOM 545 C CA . ALA A 1 70 ? 1.991 -7.489 -13.281 1.00 74.69 70 ALA A CA 1
ATOM 546 C C . ALA A 1 70 ? 2.758 -8.558 -14.077 1.00 74.69 70 ALA A C 1
ATOM 548 O O . ALA A 1 70 ? 3.146 -8.347 -15.229 1.00 74.69 70 ALA A O 1
ATOM 549 N N . ARG A 1 71 ? 2.950 -9.738 -13.483 1.00 72.38 71 ARG A N 1
ATOM 550 C CA . ARG A 1 71 ? 3.593 -10.862 -14.170 1.00 72.38 71 ARG A CA 1
ATOM 551 C C . ARG A 1 71 ? 2.830 -11.198 -15.457 1.00 72.38 71 ARG A C 1
ATOM 553 O O . ARG A 1 71 ? 1.639 -11.483 -15.410 1.00 72.38 71 ARG A O 1
ATOM 560 N N . GLY A 1 72 ? 3.533 -11.195 -16.589 1.00 70.62 72 GLY A N 1
ATOM 561 C CA . GLY A 1 72 ? 2.938 -11.433 -17.910 1.00 70.62 72 GLY A CA 1
ATOM 562 C C . GLY A 1 72 ? 2.348 -10.188 -18.582 1.00 70.62 72 GLY A C 1
ATOM 563 O O . GLY A 1 72 ? 1.838 -10.304 -19.690 1.00 70.62 72 GLY A O 1
ATOM 564 N N . SER A 1 73 ? 2.438 -9.013 -17.953 1.00 74.00 73 SER A N 1
ATOM 565 C CA . SER A 1 73 ? 2.142 -7.738 -18.603 1.00 74.00 73 SER A CA 1
ATOM 566 C C . SER A 1 73 ? 3.239 -7.383 -19.609 1.00 74.00 73 SER A C 1
ATOM 568 O O . SER A 1 73 ? 4.428 -7.522 -19.321 1.00 74.00 73 SER A O 1
ATOM 570 N N . ASP A 1 74 ? 2.832 -6.893 -20.777 1.00 72.00 74 ASP A N 1
ATOM 571 C CA . ASP A 1 74 ? 3.693 -6.276 -21.788 1.00 72.00 74 ASP A CA 1
ATOM 572 C C . ASP A 1 74 ? 3.895 -4.769 -21.543 1.00 72.00 74 ASP A C 1
ATOM 574 O O . ASP A 1 74 ? 4.575 -4.095 -22.322 1.00 72.00 74 ASP A O 1
ATOM 578 N N . PHE A 1 75 ? 3.331 -4.230 -20.453 1.00 72.75 75 PHE A N 1
ATOM 579 C CA . PHE A 1 75 ? 3.463 -2.821 -20.118 1.00 72.75 75 PHE A CA 1
ATOM 580 C C . PHE A 1 75 ? 4.934 -2.478 -19.835 1.00 72.75 75 PHE A C 1
ATOM 582 O O . PHE A 1 75 ? 5.535 -3.060 -18.922 1.00 72.75 75 PHE A O 1
ATOM 589 N N . PRO A 1 76 ? 5.535 -1.522 -20.568 1.00 69.69 76 PRO A N 1
ATOM 590 C CA . PRO A 1 76 ? 6.965 -1.282 -20.453 1.00 69.69 76 PRO A CA 1
ATOM 591 C C . PRO A 1 76 ? 7.347 -0.695 -19.089 1.00 69.69 76 PRO A C 1
ATOM 593 O O . PRO A 1 76 ? 6.771 0.300 -18.640 1.00 69.69 76 PRO A O 1
ATOM 596 N N . TRP A 1 77 ? 8.352 -1.287 -18.438 1.00 71.69 77 TRP A N 1
ATOM 597 C CA . TRP A 1 77 ? 8.806 -0.896 -17.099 1.00 71.69 77 TRP A CA 1
ATOM 598 C C . TRP A 1 77 ? 9.192 0.587 -17.024 1.00 71.69 77 TRP A C 1
ATOM 600 O O . TRP A 1 77 ? 8.847 1.289 -16.079 1.00 71.69 77 TRP A O 1
ATOM 610 N N . GLU A 1 78 ? 9.884 1.095 -18.041 1.00 70.62 78 GLU A N 1
ATOM 611 C CA . GLU A 1 78 ? 10.343 2.482 -18.139 1.00 70.62 78 GLU A CA 1
ATOM 612 C C . GLU A 1 78 ? 9.200 3.503 -18.240 1.00 70.62 78 GLU A C 1
ATOM 614 O O . GLU A 1 78 ? 9.396 4.701 -17.997 1.00 70.62 78 GLU A O 1
ATOM 619 N N . ARG A 1 79 ? 7.999 3.030 -18.587 1.00 66.25 79 ARG A N 1
ATOM 620 C CA . ARG A 1 79 ? 6.772 3.828 -18.616 1.00 66.25 79 ARG A CA 1
ATOM 621 C C . ARG A 1 79 ? 6.010 3.761 -17.300 1.00 6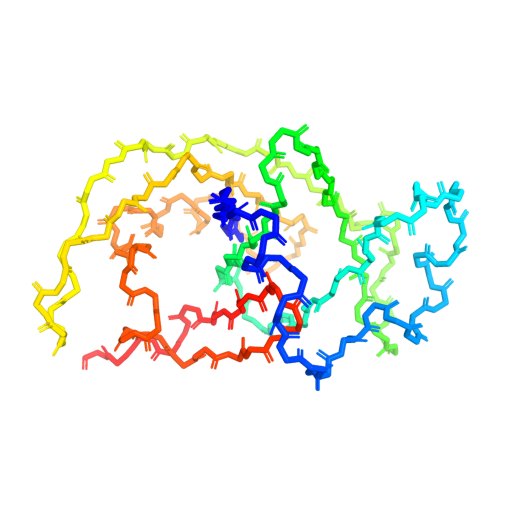6.25 79 ARG A C 1
ATOM 623 O O . ARG A 1 79 ? 5.204 4.654 -17.053 1.00 66.25 79 ARG A O 1
ATOM 630 N N . LEU A 1 80 ? 6.298 2.774 -16.447 1.00 70.81 80 LEU A N 1
ATOM 631 C CA . LEU A 1 80 ? 5.733 2.653 -15.109 1.00 70.81 80 LEU A CA 1
ATOM 632 C C . LEU A 1 80 ? 6.395 3.674 -14.180 1.00 70.81 80 LEU A C 1
ATOM 634 O O . LEU A 1 80 ? 7.309 3.387 -13.407 1.00 70.81 80 LEU A O 1
ATOM 638 N N . LYS A 1 81 ? 5.944 4.916 -14.305 1.00 70.19 81 LYS A N 1
ATOM 639 C CA . LYS A 1 81 ? 6.374 6.024 -13.463 1.00 70.19 81 LYS A CA 1
ATOM 640 C C . LYS A 1 81 ? 5.291 6.304 -12.443 1.00 70.19 81 LYS A C 1
ATOM 642 O O . LYS A 1 81 ? 4.104 6.270 -12.760 1.00 70.19 81 LYS A O 1
ATOM 647 N N . THR A 1 82 ? 5.704 6.619 -11.228 1.00 74.12 82 THR A N 1
ATOM 648 C CA . THR A 1 82 ? 4.791 7.088 -10.198 1.00 74.12 82 THR A CA 1
ATOM 649 C C . THR A 1 82 ? 5.084 8.528 -9.842 1.00 74.12 82 THR A C 1
ATOM 651 O O . THR A 1 82 ? 6.224 8.990 -9.905 1.00 74.12 82 THR A O 1
ATOM 654 N N . LYS A 1 83 ? 4.025 9.249 -9.499 1.00 76.62 83 LYS A N 1
ATOM 655 C CA . LYS A 1 83 ? 4.089 10.604 -8.979 1.00 76.62 83 LYS A CA 1
ATOM 656 C C . LYS A 1 83 ? 3.272 10.634 -7.702 1.00 76.62 83 LYS A C 1
ATOM 658 O O . LYS A 1 83 ? 2.083 10.320 -7.724 1.00 76.62 83 LYS A O 1
ATOM 663 N N . GLU A 1 84 ? 3.912 10.997 -6.602 1.00 77.38 84 GLU A N 1
ATOM 664 C CA . GLU A 1 84 ? 3.176 11.375 -5.405 1.00 77.38 84 GLU A CA 1
ATOM 665 C C . GLU A 1 84 ? 2.487 12.714 -5.679 1.00 77.38 84 GLU A C 1
ATOM 667 O O . GLU A 1 84 ? 3.114 13.673 -6.135 1.00 77.38 84 GLU A O 1
ATOM 672 N N . ILE A 1 85 ? 1.173 12.749 -5.495 1.00 77.19 85 ILE A N 1
ATOM 673 C CA . ILE A 1 85 ? 0.327 13.897 -5.847 1.00 77.19 85 ILE A CA 1
ATOM 674 C C . ILE A 1 85 ? -0.295 14.573 -4.623 1.00 77.19 85 ILE A C 1
ATOM 676 O O . ILE A 1 85 ? -0.983 15.588 -4.791 1.00 77.19 85 ILE A O 1
ATOM 680 N N . GLY A 1 86 ? -0.056 14.015 -3.434 1.00 73.56 86 GLY A N 1
ATOM 681 C CA . GLY A 1 86 ? -0.501 14.530 -2.148 1.00 73.56 86 GLY A CA 1
ATOM 682 C C . GLY A 1 86 ? -0.291 13.528 -1.013 1.00 73.56 86 GLY A C 1
ATOM 683 O O . GLY A 1 86 ? -0.100 12.332 -1.244 1.00 73.56 86 GLY A O 1
ATOM 684 N N . THR A 1 87 ? -0.377 14.048 0.204 1.00 75.00 87 THR A N 1
ATOM 685 C CA . THR A 1 87 ? -0.472 13.275 1.441 1.00 75.00 87 THR A CA 1
ATOM 686 C C . THR A 1 87 ? -1.836 13.579 2.050 1.00 75.00 87 THR A C 1
ATOM 688 O O . THR A 1 87 ? -2.188 14.753 2.181 1.00 75.00 87 THR A O 1
ATOM 691 N N . GLY A 1 88 ? -2.609 12.543 2.359 1.00 67.75 88 GLY A N 1
ATOM 692 C CA . GLY A 1 88 ? -3.898 12.668 3.023 1.00 67.75 88 GLY A CA 1
ATOM 693 C C . GLY A 1 88 ? -3.751 12.991 4.508 1.00 67.75 88 GLY A C 1
ATOM 694 O O . GLY A 1 88 ? -2.699 12.758 5.111 1.00 67.75 88 GLY A O 1
ATOM 695 N N . GLY A 1 89 ? -4.808 13.560 5.083 1.00 65.75 89 GLY A N 1
ATOM 696 C CA . GLY A 1 89 ? -4.843 13.949 6.494 1.00 65.75 89 GLY A CA 1
ATOM 697 C C . GLY A 1 89 ? -4.869 12.757 7.454 1.00 65.75 89 GLY A C 1
ATOM 698 O O . GLY A 1 89 ? -5.399 11.697 7.134 1.00 65.75 89 GLY A O 1
ATOM 699 N N . GLU A 1 90 ? -4.316 12.958 8.649 1.00 77.69 90 GLU A N 1
ATOM 700 C CA . GLU A 1 90 ? -4.435 12.030 9.780 1.00 77.69 90 GLU A CA 1
ATOM 701 C C . GLU A 1 90 ? -5.741 12.282 10.541 1.00 77.69 90 GLU A C 1
ATOM 703 O O . GLU A 1 90 ? -6.203 13.425 10.631 1.00 77.69 90 GLU A O 1
ATOM 708 N N . GLY A 1 91 ? -6.333 11.235 11.117 1.00 76.44 91 GLY A N 1
ATOM 709 C CA . GLY A 1 91 ? -7.536 11.397 11.926 1.00 76.44 91 GLY A CA 1
ATOM 710 C C . GLY A 1 91 ? -8.190 10.100 12.373 1.00 76.44 91 GLY A C 1
ATOM 711 O O . GLY A 1 91 ? -7.605 9.023 12.332 1.00 76.44 91 GLY A O 1
ATOM 712 N N . GLU A 1 92 ? -9.441 10.227 12.799 1.00 80.12 92 GLU A N 1
ATOM 713 C CA . GLU A 1 92 ? -10.271 9.120 13.257 1.00 80.12 92 GLU A CA 1
ATOM 714 C C . GLU A 1 92 ? -11.442 8.898 12.312 1.00 80.12 92 GLU A C 1
ATOM 716 O O . GLU A 1 92 ? -12.087 9.840 11.846 1.00 80.12 92 GLU A O 1
ATOM 721 N N . GLU A 1 93 ? -11.764 7.633 12.086 1.00 79.44 93 GLU A N 1
ATOM 722 C CA . GLU A 1 93 ? -12.917 7.229 11.305 1.00 79.44 93 GLU A CA 1
ATOM 723 C C . GLU A 1 93 ? -13.720 6.165 12.044 1.00 79.44 93 GLU A C 1
ATOM 725 O O . GLU A 1 93 ? -13.163 5.239 12.620 1.00 79.44 93 GLU A O 1
ATOM 730 N N . MET A 1 94 ? -15.046 6.263 12.006 1.00 80.88 94 MET A N 1
ATOM 731 C CA . MET A 1 94 ? -15.915 5.204 12.509 1.00 80.88 94 MET A CA 1
ATOM 732 C C . MET A 1 94 ? -16.260 4.226 11.385 1.00 80.88 94 MET A C 1
ATOM 734 O O . MET A 1 94 ? -16.868 4.613 10.381 1.00 80.88 94 MET A O 1
ATOM 738 N N . ASP A 1 95 ? -15.932 2.951 11.575 1.00 80.00 95 ASP A N 1
ATOM 739 C CA . ASP A 1 95 ? -16.439 1.881 10.723 1.00 80.00 95 ASP A CA 1
ATOM 740 C C . ASP A 1 95 ? -17.939 1.703 10.972 1.00 80.00 95 ASP A C 1
ATOM 742 O O . ASP A 1 95 ? -18.366 1.222 12.016 1.00 80.00 95 ASP A O 1
ATOM 746 N N . GLU A 1 96 ? -18.753 2.084 9.990 1.00 75.06 96 GLU A N 1
ATOM 747 C CA . GLU A 1 96 ? -20.217 2.027 10.069 1.00 75.06 96 GLU A CA 1
ATOM 748 C C . GLU A 1 96 ? -20.763 0.606 10.262 1.00 75.06 96 GLU A C 1
ATOM 750 O O . GLU A 1 96 ? -21.871 0.443 10.769 1.00 75.06 96 GLU A O 1
ATOM 755 N N . LYS A 1 97 ? -20.003 -0.427 9.878 1.00 80.00 97 LYS A N 1
ATOM 756 C CA . LYS A 1 97 ? -20.437 -1.821 10.006 1.00 80.00 97 LYS A CA 1
ATOM 757 C C . LYS A 1 97 ? -20.155 -2.393 11.392 1.00 80.00 97 LYS A C 1
ATOM 759 O O . LYS A 1 97 ? -20.943 -3.197 11.885 1.00 80.00 97 LYS A O 1
ATOM 764 N N . THR A 1 98 ? -19.025 -2.028 11.996 1.00 81.19 98 THR A N 1
ATOM 765 C CA . THR A 1 98 ? -18.581 -2.576 13.291 1.00 81.19 98 THR A CA 1
ATOM 766 C C . THR A 1 98 ? -18.788 -1.610 14.459 1.00 81.19 98 THR A C 1
ATOM 768 O O . THR A 1 98 ? -18.767 -2.036 15.611 1.00 81.19 98 THR A O 1
ATOM 771 N N . GLY A 1 99 ? -19.007 -0.323 14.181 1.00 82.50 99 GLY A N 1
ATOM 772 C CA . GLY A 1 99 ? -19.080 0.757 15.165 1.00 82.50 99 GLY A CA 1
ATOM 773 C C . GLY A 1 99 ? -17.726 1.141 15.772 1.00 82.50 99 GLY A C 1
ATOM 774 O O . GLY A 1 99 ? -17.684 1.955 16.693 1.00 82.50 99 GLY A O 1
ATOM 775 N N . GLN A 1 100 ? -16.623 0.554 15.301 1.00 84.12 100 GLN A N 1
ATOM 776 C CA . GLN A 1 100 ? -15.294 0.783 15.858 1.00 84.12 100 GLN A CA 1
ATOM 777 C C . GLN A 1 100 ? -14.696 2.095 15.338 1.00 84.12 100 GLN A C 1
ATOM 779 O O . GLN A 1 100 ? -14.767 2.382 14.144 1.00 84.12 100 GLN A O 1
ATOM 784 N N . VAL A 1 101 ? -14.074 2.872 16.230 1.00 82.00 101 VAL A N 1
ATOM 785 C CA . VAL A 1 101 ? -13.239 4.020 15.846 1.00 82.00 101 VAL A CA 1
ATOM 786 C C . VAL A 1 101 ? -11.858 3.512 15.441 1.00 82.00 101 VAL A C 1
ATOM 788 O O . VAL A 1 101 ? -11.213 2.769 16.183 1.00 82.00 101 VAL A O 1
ATOM 791 N N . ILE A 1 102 ? -11.423 3.909 14.254 1.00 79.38 102 ILE A N 1
ATOM 792 C CA . ILE A 1 102 ? -10.199 3.487 13.588 1.00 79.38 102 ILE A CA 1
ATOM 793 C C . ILE A 1 102 ? -9.327 4.721 13.405 1.00 79.38 102 ILE A C 1
ATOM 795 O O . ILE A 1 102 ? -9.771 5.731 12.862 1.00 79.38 102 ILE A O 1
ATOM 799 N N . GLN A 1 103 ? -8.083 4.629 13.866 1.00 76.81 103 GLN A N 1
ATOM 800 C CA . GLN A 1 103 ? -7.075 5.651 13.611 1.00 76.81 103 GLN A CA 1
ATOM 801 C C . GLN A 1 103 ? -6.571 5.493 12.182 1.00 76.81 103 GLN A C 1
ATOM 803 O O . GLN A 1 103 ? -6.085 4.425 11.803 1.00 76.81 103 GLN A O 1
ATOM 808 N N . VAL A 1 104 ? -6.687 6.557 11.402 1.00 74.19 104 VAL A N 1
ATOM 809 C CA . VAL A 1 104 ? -6.187 6.632 10.037 1.00 74.19 104 VAL A CA 1
ATOM 810 C C . VAL A 1 104 ? -4.919 7.476 10.061 1.00 74.19 104 VAL A C 1
ATOM 812 O O . VAL A 1 104 ? -4.953 8.670 10.365 1.00 74.19 104 VAL A O 1
ATOM 815 N N . GLY A 1 105 ? -3.790 6.827 9.780 1.00 73.75 105 GLY A N 1
ATOM 816 C CA . GLY A 1 105 ? -2.508 7.499 9.588 1.00 73.75 105 GLY A CA 1
ATOM 817 C C . GLY A 1 105 ? -2.455 8.268 8.266 1.00 73.75 105 GLY A C 1
ATOM 818 O O . GLY A 1 105 ? -3.362 8.180 7.437 1.00 73.75 105 GLY A O 1
ATOM 819 N N . SER A 1 106 ? -1.370 9.007 8.049 1.00 79.69 106 SER A N 1
ATOM 820 C CA . SER A 1 106 ? -1.178 9.783 6.825 1.00 79.69 106 SER A CA 1
ATOM 821 C C . SER A 1 106 ? -1.141 8.867 5.603 1.00 79.69 106 SER A C 1
ATOM 823 O O . SER A 1 106 ? -0.327 7.949 5.510 1.00 79.69 106 SER A O 1
ATOM 825 N N . ALA A 1 107 ? -2.027 9.121 4.642 1.00 81.56 107 ALA A N 1
ATOM 826 C CA . ALA A 1 107 ? -2.096 8.345 3.411 1.00 81.56 107 ALA A CA 1
ATOM 827 C C . ALA A 1 107 ? -1.213 8.968 2.321 1.00 81.56 107 ALA A C 1
ATOM 829 O O . ALA A 1 107 ? -1.208 10.180 2.138 1.00 81.56 107 ALA A O 1
ATOM 830 N N . ALA A 1 108 ? -0.492 8.164 1.542 1.00 82.31 108 ALA A N 1
ATOM 831 C CA . ALA A 1 108 ? 0.250 8.650 0.379 1.00 82.31 108 ALA A CA 1
ATOM 832 C C . ALA A 1 108 ? -0.572 8.459 -0.898 1.00 82.31 108 ALA A C 1
ATOM 834 O O . ALA A 1 108 ? -1.013 7.349 -1.216 1.00 82.31 108 ALA A O 1
ATOM 835 N N . HIS A 1 109 ? -0.773 9.536 -1.658 1.00 79.75 109 HIS A N 1
ATOM 836 C CA . HIS A 1 109 ? -1.535 9.493 -2.902 1.00 79.75 109 HIS A CA 1
ATOM 837 C C . HIS A 1 109 ? -0.595 9.387 -4.078 1.00 79.75 109 HIS A C 1
ATOM 839 O O . HIS A 1 109 ? 0.160 10.307 -4.392 1.00 79.75 109 HIS A O 1
ATOM 845 N N . ILE A 1 110 ? -0.667 8.247 -4.752 1.00 78.62 110 ILE A N 1
ATOM 846 C CA . ILE A 1 110 ? 0.255 7.901 -5.818 1.00 78.62 110 ILE A CA 1
ATOM 847 C C . ILE A 1 110 ? -0.524 7.770 -7.114 1.00 78.62 110 ILE A C 1
ATOM 849 O O . ILE A 1 110 ? -1.361 6.878 -7.294 1.00 78.62 110 ILE A O 1
ATOM 853 N N . HIS A 1 111 ? -0.210 8.660 -8.044 1.00 78.25 111 HIS A N 1
ATOM 854 C CA . HIS A 1 111 ? -0.615 8.527 -9.427 1.00 78.25 111 HIS A CA 1
ATOM 855 C C . HIS A 1 111 ? 0.376 7.614 -10.152 1.00 78.25 111 HIS A C 1
ATOM 857 O O . HIS A 1 111 ? 1.582 7.874 -10.161 1.00 78.25 111 HIS A O 1
ATOM 863 N N . VAL A 1 112 ? -0.132 6.538 -10.752 1.00 73.88 112 VAL A N 1
ATOM 864 C CA . VAL A 1 112 ? 0.632 5.677 -11.660 1.00 73.88 112 VAL A CA 1
ATOM 865 C C . VAL A 1 112 ? 0.385 6.199 -13.070 1.00 73.88 112 VAL A C 1
ATOM 867 O O . VAL A 1 112 ? -0.754 6.228 -13.531 1.00 73.88 112 VAL A O 1
ATOM 870 N N . LEU A 1 113 ? 1.446 6.648 -13.734 1.00 67.38 113 LEU A N 1
ATOM 871 C CA . LEU A 1 113 ? 1.373 7.239 -15.065 1.00 67.38 113 LEU A CA 1
ATOM 872 C C . LEU A 1 113 ? 1.016 6.158 -16.096 1.00 67.38 113 LEU A C 1
ATOM 874 O O . LEU A 1 113 ? 1.745 5.184 -16.279 1.00 67.38 113 LEU A O 1
ATOM 878 N N . GLY A 1 114 ? -0.102 6.357 -16.789 1.00 65.12 114 GLY A N 1
ATOM 879 C CA . GLY A 1 114 ? -0.650 5.457 -17.801 1.00 65.12 114 GLY A CA 1
ATOM 880 C C . GLY A 1 114 ? -1.667 6.187 -18.681 1.00 65.12 114 GLY A C 1
ATOM 881 O O . GLY A 1 114 ? -1.916 7.374 -18.494 1.00 65.12 114 GLY A O 1
ATOM 882 N N . THR A 1 115 ? -2.239 5.507 -19.673 1.00 53.72 115 THR A N 1
ATOM 883 C CA . THR A 1 115 ? -3.140 6.134 -20.662 1.00 53.72 115 THR A CA 1
ATOM 884 C C . THR A 1 115 ? -4.601 6.223 -20.220 1.00 53.72 115 THR A C 1
ATOM 886 O O . THR A 1 115 ? -5.382 6.899 -20.880 1.00 53.72 115 THR A O 1
ATOM 889 N N . GLU A 1 116 ? -4.990 5.549 -19.134 1.00 65.62 116 GLU A N 1
ATOM 890 C CA . GLU A 1 116 ? -6.407 5.331 -18.789 1.00 65.62 116 GLU A CA 1
ATOM 891 C C . GLU A 1 116 ? -6.906 6.069 -17.538 1.00 65.62 116 GLU A C 1
ATOM 893 O O . GLU A 1 116 ? -8.096 5.972 -17.210 1.00 65.62 116 GLU A O 1
ATOM 898 N N . VAL A 1 117 ? -6.013 6.769 -16.830 1.00 67.56 117 VAL A N 1
ATOM 899 C CA . VAL A 1 117 ? -6.287 7.402 -15.531 1.00 67.56 117 VAL A CA 1
ATOM 900 C C . VAL A 1 117 ? -5.574 8.753 -15.453 1.00 67.56 117 VAL A C 1
ATOM 902 O O . VAL A 1 117 ? -4.432 8.875 -15.892 1.00 67.56 117 VAL A O 1
ATOM 905 N N . THR A 1 118 ? -6.223 9.766 -14.882 1.00 70.06 118 THR A N 1
ATOM 906 C CA . THR A 1 118 ? -5.673 11.116 -14.683 1.00 70.06 118 THR A CA 1
ATOM 907 C C . THR A 1 118 ? -5.295 11.371 -13.218 1.00 70.06 118 THR A C 1
ATOM 909 O O . THR A 1 118 ? -5.687 10.634 -12.309 1.00 70.06 118 THR A O 1
ATOM 912 N N . GLU A 1 119 ? -4.543 12.446 -12.949 1.00 67.75 119 GLU A N 1
ATOM 913 C CA . GLU A 1 119 ? -4.277 12.888 -11.568 1.00 67.75 119 GLU A CA 1
ATOM 914 C C . GLU A 1 119 ? -5.574 13.279 -10.832 1.00 67.75 119 GLU A C 1
ATOM 916 O O . GLU A 1 119 ? -5.677 13.082 -9.622 1.00 67.75 119 GLU A O 1
ATOM 921 N N . ALA A 1 120 ? -6.575 13.800 -11.555 1.00 66.00 120 ALA A N 1
ATOM 922 C CA . ALA A 1 120 ? -7.860 14.209 -10.989 1.00 66.00 120 ALA A CA 1
ATOM 923 C C . ALA A 1 120 ? -8.665 13.012 -10.463 1.00 66.00 120 ALA A C 1
ATOM 925 O O . ALA A 1 120 ? -9.206 13.085 -9.358 1.00 66.00 120 ALA A O 1
ATOM 926 N N . ASP A 1 121 ? -8.652 11.891 -11.190 1.00 66.12 121 ASP A N 1
ATOM 927 C CA . ASP A 1 121 ? -9.275 10.641 -10.737 1.00 66.12 121 ASP A CA 1
ATOM 928 C C . ASP A 1 121 ? -8.674 10.196 -9.401 1.00 66.12 121 ASP A C 1
ATOM 930 O O . ASP A 1 121 ? -9.396 9.814 -8.491 1.00 66.12 121 ASP A O 1
ATOM 934 N N . SER A 1 122 ? -7.357 10.347 -9.231 1.00 61.59 122 SER A N 1
ATOM 935 C CA . SER A 1 122 ? -6.664 9.965 -7.994 1.00 61.59 122 SER A CA 1
ATOM 936 C C . SER A 1 122 ? -6.961 10.895 -6.806 1.00 61.59 122 SER A C 1
ATOM 938 O O . SER A 1 122 ? -6.859 10.453 -5.666 1.00 61.59 122 SER A O 1
ATOM 940 N N . ARG A 1 123 ? -7.329 12.164 -7.046 1.00 62.75 123 ARG A N 1
ATOM 941 C CA . ARG A 1 123 ? -7.659 13.151 -5.994 1.00 62.75 123 ARG A CA 1
ATOM 942 C C . ARG A 1 123 ? -9.123 13.121 -5.564 1.00 62.75 123 ARG A C 1
ATOM 944 O O . ARG A 1 123 ? -9.407 13.333 -4.393 1.00 62.75 123 ARG A O 1
ATOM 951 N N . SER A 1 124 ? -10.045 12.857 -6.493 1.00 58.03 124 SER A N 1
ATOM 952 C CA . SER A 1 124 ? -11.499 12.831 -6.227 1.00 58.03 124 SER A CA 1
ATOM 953 C C . SER A 1 124 ? -11.928 11.772 -5.203 1.00 58.03 124 SER A C 1
ATOM 955 O O . SER A 1 124 ? -12.993 11.856 -4.604 1.00 58.03 124 SER A O 1
ATOM 957 N N . VAL A 1 125 ? -11.066 10.784 -5.006 1.00 58.19 125 VAL A N 1
ATOM 958 C CA . VAL A 1 125 ? -11.289 9.592 -4.205 1.00 58.19 125 VAL A CA 1
ATOM 959 C C . VAL A 1 125 ? -11.187 9.902 -2.707 1.00 58.19 125 VAL A C 1
ATOM 961 O O . VAL A 1 125 ? -11.979 9.394 -1.928 1.00 58.19 125 VAL A O 1
ATOM 964 N N . GLU A 1 126 ? -10.294 10.791 -2.274 1.00 54.47 126 GLU A N 1
ATOM 965 C CA . GLU A 1 126 ? -10.045 11.041 -0.842 1.00 54.47 126 GLU A CA 1
ATOM 966 C C . GLU A 1 126 ? -11.261 11.578 -0.082 1.00 54.47 126 GLU A C 1
ATOM 968 O O . GLU A 1 126 ? -11.563 11.117 1.013 1.00 54.47 126 GLU A O 1
ATOM 973 N N . SER A 1 127 ? -12.004 12.518 -0.674 1.00 56.88 127 SER A N 1
ATOM 974 C CA . SER A 1 127 ? -13.179 13.113 -0.023 1.00 56.88 127 SER A CA 1
ATOM 975 C C . SER A 1 127 ? -14.346 12.134 0.143 1.00 56.88 127 SER A C 1
ATOM 977 O O . SER A 1 127 ? -15.302 12.438 0.857 1.00 56.88 127 SER A O 1
ATOM 979 N N . VAL A 1 128 ? -14.278 10.971 -0.513 1.00 57.81 128 VAL A N 1
ATOM 980 C CA . VAL A 1 128 ? -15.314 9.930 -0.523 1.00 57.81 128 VAL A CA 1
ATOM 981 C C . VAL A 1 128 ? -14.835 8.654 0.180 1.00 57.81 128 VAL A C 1
ATOM 983 O O . VAL A 1 128 ? -15.639 7.925 0.769 1.00 57.81 128 VAL A O 1
ATOM 986 N N . ILE A 1 129 ? -13.529 8.368 0.148 1.00 64.69 129 ILE A N 1
ATOM 987 C CA . ILE A 1 129 ? -12.959 7.142 0.696 1.00 64.69 129 ILE A CA 1
ATOM 988 C C . ILE A 1 129 ? -12.664 7.299 2.180 1.00 64.69 129 ILE A C 1
ATOM 990 O O . ILE A 1 129 ? -11.677 7.870 2.624 1.00 64.69 129 ILE A O 1
ATOM 994 N N . LYS A 1 130 ? -13.549 6.661 2.926 1.00 71.19 130 LYS A N 1
ATOM 995 C CA . LYS A 1 130 ? -13.423 6.290 4.324 1.00 71.19 130 LYS A CA 1
ATOM 996 C C . LYS A 1 130 ? -12.397 5.151 4.478 1.00 71.19 130 LYS A C 1
ATOM 998 O O . LYS A 1 130 ? -12.738 3.968 4.383 1.00 71.19 130 LYS A O 1
ATOM 1003 N N . ILE A 1 131 ? -11.122 5.547 4.552 1.00 71.44 131 ILE A N 1
ATOM 1004 C CA . ILE A 1 131 ? -9.927 4.692 4.586 1.00 71.44 131 ILE A CA 1
ATOM 1005 C C . ILE A 1 131 ? -9.874 3.807 5.845 1.00 71.44 131 ILE A C 1
ATOM 1007 O O . ILE A 1 131 ? -9.408 2.671 5.783 1.00 71.44 131 ILE A O 1
ATOM 1011 N N . GLY A 1 132 ? -10.356 4.283 6.989 1.00 71.44 132 GLY A N 1
ATOM 1012 C CA . GLY A 1 132 ? -10.388 3.475 8.209 1.00 71.44 132 GLY A CA 1
ATOM 1013 C C . GLY A 1 132 ? -11.246 2.222 8.029 1.00 71.44 132 GLY A C 1
ATOM 1014 O O . GLY A 1 132 ? -10.868 1.129 8.436 1.00 71.44 132 GLY A O 1
ATOM 1015 N N . ALA A 1 133 ? -12.371 2.349 7.331 1.00 77.06 133 ALA A N 1
ATOM 1016 C CA . ALA A 1 133 ? -13.357 1.297 7.128 1.00 77.06 133 ALA A CA 1
ATOM 1017 C C . ALA A 1 133 ? -13.204 0.551 5.785 1.00 77.06 133 ALA A C 1
ATOM 1019 O O . ALA A 1 133 ? -14.180 0.008 5.257 1.00 77.06 133 ALA A O 1
ATOM 1020 N N . LEU A 1 134 ? -11.999 0.497 5.200 1.00 79.06 134 LEU A N 1
ATOM 1021 C CA . LEU A 1 134 ? -11.770 -0.084 3.865 1.00 79.06 134 LEU A CA 1
ATOM 1022 C C . LEU A 1 134 ? -12.405 -1.467 3.684 1.00 79.06 134 LEU A C 1
ATOM 1024 O O . LEU A 1 134 ? -13.115 -1.705 2.710 1.00 79.06 134 LEU A O 1
ATOM 1028 N N . ARG A 1 135 ? -12.199 -2.371 4.648 1.00 77.12 135 ARG A N 1
ATOM 1029 C CA . ARG A 1 135 ? -12.683 -3.761 4.575 1.00 77.12 135 ARG A CA 1
ATOM 1030 C C . ARG A 1 135 ? -14.197 -3.895 4.670 1.00 77.12 135 ARG A C 1
ATOM 1032 O O . ARG A 1 135 ? -14.738 -4.906 4.226 1.00 77.12 135 ARG A O 1
ATOM 1039 N N . SER A 1 136 ? -14.877 -2.940 5.300 1.00 78.12 136 SER A N 1
ATOM 1040 C CA . SER A 1 136 ? -16.333 -2.975 5.407 1.00 78.12 136 SER A CA 1
ATOM 1041 C C . SER A 1 136 ? -17.013 -2.354 4.189 1.00 78.12 136 SER A C 1
ATOM 1043 O O . SER A 1 136 ? -18.140 -2.742 3.881 1.00 78.12 136 SER A O 1
ATOM 1045 N N . ARG A 1 137 ? -16.320 -1.456 3.476 1.00 77.00 137 ARG A N 1
ATOM 1046 C CA . ARG A 1 137 ? -16.845 -0.707 2.323 1.00 77.00 137 ARG A CA 1
ATOM 1047 C C . ARG A 1 137 ? -16.480 -1.292 0.965 1.00 77.00 137 ARG A C 1
ATOM 1049 O O . ARG A 1 137 ? -17.261 -1.150 0.028 1.00 77.00 137 ARG A O 1
ATOM 1056 N N . TYR A 1 138 ? -15.318 -1.932 0.853 1.00 78.62 138 TYR A N 1
ATOM 1057 C CA . TYR A 1 138 ? -14.783 -2.417 -0.417 1.00 78.62 138 TYR A CA 1
ATOM 1058 C C . TYR A 1 138 ? -14.514 -3.931 -0.391 1.00 78.62 138 TYR A C 1
ATOM 1060 O O . TYR A 1 138 ? -14.172 -4.490 0.656 1.00 78.62 138 TYR A O 1
ATOM 1068 N N . PRO A 1 139 ? -14.605 -4.619 -1.544 1.00 81.56 139 PRO A N 1
ATOM 1069 C CA . PRO A 1 139 ? -14.170 -6.002 -1.698 1.00 81.56 139 PRO A CA 1
ATOM 1070 C C . PRO A 1 139 ? -12.640 -6.084 -1.622 1.00 81.56 139 PRO A C 1
ATOM 1072 O O . PRO A 1 139 ? -11.932 -5.896 -2.610 1.00 81.56 139 PRO A O 1
ATOM 1075 N N . CYS A 1 140 ? -12.122 -6.344 -0.426 1.00 83.25 140 CYS A N 1
ATOM 1076 C CA . CYS A 1 140 ? -10.685 -6.350 -0.177 1.00 83.25 140 CYS A CA 1
ATOM 1077 C C . CYS A 1 140 ? -10.076 -7.749 -0.292 1.00 83.25 140 CYS A C 1
ATOM 1079 O O . CYS A 1 140 ? -10.588 -8.722 0.267 1.00 83.25 140 CYS A O 1
ATOM 1081 N N . ARG A 1 141 ? -8.920 -7.825 -0.950 1.00 86.31 141 ARG A N 1
ATOM 1082 C CA . ARG A 1 141 ? -8.023 -8.979 -0.923 1.00 86.31 141 ARG A CA 1
ATOM 1083 C C . ARG A 1 141 ? -6.956 -8.757 0.139 1.00 86.31 141 ARG A C 1
ATOM 1085 O O . ARG A 1 141 ? -6.382 -7.675 0.246 1.00 86.31 141 ARG A O 1
ATOM 1092 N N . TYR A 1 142 ? -6.698 -9.794 0.921 1.00 82.88 142 TYR A N 1
ATOM 1093 C CA . TYR A 1 142 ? -5.680 -9.773 1.959 1.00 82.88 142 TYR A CA 1
ATOM 1094 C C . TYR A 1 142 ? -4.439 -10.510 1.461 1.00 82.88 142 TYR A C 1
ATOM 1096 O O . TYR A 1 142 ? -4.531 -11.679 1.089 1.00 82.88 142 TYR A O 1
ATOM 1104 N N . TYR A 1 143 ? -3.302 -9.827 1.469 1.00 84.06 143 TYR A N 1
ATOM 1105 C CA . TYR A 1 143 ? -1.983 -10.425 1.310 1.00 84.06 143 TYR A CA 1
ATOM 1106 C C . TYR A 1 143 ? -1.219 -10.264 2.623 1.00 84.06 143 TYR A C 1
ATOM 1108 O O . TYR A 1 143 ? -1.635 -9.506 3.501 1.00 84.06 143 TYR A O 1
ATOM 1116 N N . GLU A 1 144 ? -0.118 -10.998 2.778 1.00 80.62 144 GLU A N 1
ATOM 1117 C CA . GLU A 1 144 ? 0.729 -10.910 3.972 1.00 80.62 144 GLU A CA 1
ATOM 1118 C C . GLU A 1 144 ? 0.978 -9.439 4.350 1.00 80.62 144 GLU A C 1
ATOM 1120 O O . GLU A 1 144 ? 1.586 -8.707 3.568 1.00 80.62 144 GLU A O 1
ATOM 1125 N N . LEU A 1 145 ? 0.489 -9.006 5.524 1.00 85.62 145 LEU A N 1
ATOM 1126 C CA . LEU A 1 145 ? 0.698 -7.660 6.084 1.00 85.62 145 LEU A CA 1
ATOM 1127 C C . LEU A 1 145 ? 0.195 -6.477 5.227 1.00 85.62 145 LEU A C 1
ATOM 1129 O O . LEU A 1 145 ? 0.363 -5.322 5.614 1.00 85.62 145 LEU A O 1
ATOM 1133 N N . ALA A 1 146 ? -0.420 -6.737 4.072 1.00 88.06 146 ALA A N 1
ATOM 1134 C CA . ALA A 1 146 ? -0.871 -5.722 3.133 1.00 88.06 146 ALA A CA 1
ATOM 1135 C C . ALA A 1 146 ? -2.269 -6.053 2.603 1.00 88.06 146 ALA A C 1
ATOM 1137 O O . ALA A 1 146 ? -2.521 -7.123 2.048 1.00 88.06 146 ALA A O 1
ATOM 1138 N N . ILE A 1 147 ? -3.192 -5.109 2.736 1.00 87.44 147 ILE A N 1
ATOM 1139 C CA . ILE A 1 147 ? -4.581 -5.259 2.305 1.00 87.44 147 ILE A CA 1
ATOM 1140 C C . ILE A 1 147 ? -4.788 -4.406 1.068 1.00 87.44 147 ILE A C 1
ATOM 1142 O O . ILE A 1 147 ? -4.570 -3.202 1.123 1.00 87.44 147 ILE A O 1
ATOM 1146 N N . ALA A 1 148 ? -5.229 -5.014 -0.030 1.00 88.06 148 ALA A N 1
ATOM 1147 C CA . ALA A 1 148 ? -5.565 -4.305 -1.256 1.00 88.06 148 ALA A CA 1
ATOM 1148 C C . ALA A 1 148 ? -7.073 -4.316 -1.497 1.00 88.06 148 ALA A C 1
ATOM 1150 O O . ALA A 1 148 ? -7.714 -5.365 -1.434 1.00 88.06 148 ALA A O 1
ATOM 1151 N N . CYS A 1 149 ? -7.634 -3.157 -1.815 1.00 85.31 149 CYS A N 1
ATOM 1152 C CA . CYS A 1 149 ? -9.045 -2.992 -2.136 1.00 85.31 149 CYS A CA 1
ATOM 1153 C C . CYS A 1 149 ? -9.176 -2.164 -3.416 1.00 85.31 149 CYS A C 1
ATOM 1155 O O . CYS A 1 149 ? -8.497 -1.150 -3.570 1.00 85.31 149 CYS A O 1
ATOM 1157 N N . ASP A 1 150 ? -10.058 -2.578 -4.318 1.00 82.44 150 ASP A N 1
ATOM 1158 C CA . ASP A 1 150 ? -10.334 -1.874 -5.572 1.00 82.44 150 ASP A CA 1
ATOM 1159 C C . ASP A 1 150 ? -11.606 -1.015 -5.419 1.00 82.44 150 ASP A C 1
ATOM 1161 O O . ASP A 1 150 ? -12.639 -1.494 -4.935 1.00 82.44 150 ASP A O 1
ATOM 1165 N N . ALA A 1 151 ? -11.533 0.269 -5.785 1.00 72.38 151 ALA A N 1
ATOM 1166 C CA . ALA A 1 151 ? -12.591 1.248 -5.517 1.00 72.38 151 ALA A CA 1
ATOM 1167 C C . ALA A 1 151 ? -13.859 1.024 -6.362 1.00 72.38 151 ALA A C 1
ATOM 1169 O O . ALA A 1 151 ? -14.949 1.399 -5.931 1.00 72.38 151 ALA A O 1
ATOM 1170 N N . SER A 1 152 ? -13.758 0.346 -7.509 1.00 69.12 152 SER A N 1
ATOM 1171 C CA . SER A 1 152 ? -14.896 -0.075 -8.338 1.00 69.12 152 SER A CA 1
ATOM 1172 C C . SER A 1 152 ? -15.859 -1.014 -7.613 1.00 69.12 152 SER A C 1
ATOM 1174 O O . SER A 1 152 ? -16.948 -1.279 -8.115 1.00 69.12 152 SER A O 1
ATOM 1176 N N . GLY A 1 153 ? -15.451 -1.571 -6.470 1.00 58.91 153 GLY A N 1
ATOM 1177 C CA . GLY A 1 153 ? -16.262 -2.475 -5.667 1.00 58.91 153 GLY A CA 1
ATOM 1178 C C . GLY A 1 153 ? -17.135 -1.806 -4.602 1.00 58.91 153 GLY A C 1
ATOM 1179 O O . GLY A 1 153 ? -17.849 -2.533 -3.913 1.00 58.91 153 GLY A O 1
ATOM 1180 N N . ALA A 1 154 ? -17.100 -0.476 -4.434 1.00 57.97 154 ALA A N 1
ATOM 1181 C CA . ALA A 1 154 ? -18.071 0.198 -3.572 1.00 57.97 154 ALA A CA 1
ATOM 1182 C C . ALA A 1 154 ? -19.483 -0.049 -4.119 1.00 57.97 154 ALA A C 1
ATOM 1184 O O . ALA A 1 154 ? -19.808 0.378 -5.228 1.00 57.97 154 ALA A O 1
ATOM 1185 N N . ALA A 1 155 ? -20.314 -0.761 -3.356 1.00 44.78 155 ALA A N 1
ATOM 1186 C CA . ALA A 1 155 ? -21.733 -0.856 -3.664 1.00 44.78 155 ALA A CA 1
ATOM 1187 C C . ALA A 1 155 ? -22.322 0.565 -3.690 1.00 44.78 155 ALA A C 1
ATOM 1189 O O . ALA A 1 155 ? -22.114 1.330 -2.745 1.00 44.78 155 ALA A O 1
ATOM 1190 N N . GLN A 1 156 ? -22.996 0.908 -4.792 1.00 40.25 156 GLN A N 1
ATOM 1191 C CA . GLN A 1 156 ? -23.868 2.083 -4.867 1.00 40.25 156 GLN A CA 1
ATOM 1192 C C . GLN A 1 156 ? -25.057 1.924 -3.922 1.00 40.25 156 GLN A C 1
ATOM 1194 O O . GLN A 1 156 ? -25.568 0.783 -3.817 1.00 40.25 156 GLN A O 1
#